Protein AF-A0A5B1CEE4-F1 (afdb_monomer_lite)

pLDDT: mean 82.97, std 13.87, range [37.72, 97.44]

Sequence (139 aa):
MESNAKCSKCGQPAAGMLVGLAKCASCSAAEHASTIHTIEEADEFIADATRNLQKLEAYISKHPEMPEIPQGLEAFAMTPLTAYHNLQMHLAAFKSRRMALVTATDSKEMLDYEIRKAIEAEDFERAAILKSRIQDQQP

Structure (mmCIF, N/CA/C/O backbone):
data_AF-A0A5B1CEE4-F1
#
_entry.id   AF-A0A5B1CEE4-F1
#
loop_
_atom_site.group_PDB
_atom_site.id
_atom_site.type_symbol
_atom_site.label_atom_id
_atom_site.label_alt_id
_atom_site.label_comp_id
_atom_site.label_asym_id
_atom_site.label_entity_id
_atom_site.label_seq_id
_atom_site.pdbx_PDB_ins_code
_atom_site.Cartn_x
_atom_site.Cartn_y
_atom_site.Cartn_z
_atom_site.occupancy
_atom_site.B_iso_or_equiv
_atom_site.auth_seq_id
_atom_site.auth_comp_id
_atom_site.auth_asym_id
_atom_site.auth_atom_id
_atom_site.pdbx_PDB_model_num
ATOM 1 N N . MET A 1 1 ? 30.087 3.486 -19.870 1.00 37.72 1 MET A N 1
ATOM 2 C CA . MET A 1 1 ? 30.245 4.512 -18.817 1.00 37.72 1 MET A CA 1
ATOM 3 C C . MET A 1 1 ? 29.205 4.216 -17.759 1.00 37.72 1 MET A C 1
ATOM 5 O O . MET A 1 1 ? 28.026 4.287 -18.072 1.00 37.72 1 MET A O 1
ATOM 9 N N . GLU A 1 2 ? 29.616 3.813 -16.558 1.00 41.12 2 GLU A N 1
ATOM 10 C CA . GLU A 1 2 ? 28.690 3.676 -15.430 1.00 41.12 2 GLU A CA 1
ATOM 11 C C . GLU A 1 2 ? 28.153 5.068 -15.076 1.00 41.12 2 GLU A C 1
ATOM 13 O O . GLU A 1 2 ? 28.917 6.024 -14.917 1.00 41.12 2 GLU A O 1
ATOM 18 N N . SER A 1 3 ? 26.831 5.213 -15.024 1.00 48.28 3 SER A N 1
ATOM 19 C CA . SER A 1 3 ? 26.198 6.455 -14.590 1.00 48.28 3 SER A CA 1
ATOM 20 C C . SER A 1 3 ? 26.569 6.723 -13.128 1.00 48.28 3 SER A C 1
ATOM 22 O O . SER A 1 3 ? 26.097 6.043 -12.223 1.00 48.28 3 SER A O 1
ATOM 24 N N . ASN A 1 4 ? 27.400 7.743 -12.891 1.00 56.34 4 ASN A N 1
ATOM 25 C CA . ASN A 1 4 ? 27.759 8.251 -11.558 1.00 56.34 4 ASN A CA 1
ATOM 26 C C . ASN A 1 4 ? 26.641 9.091 -10.913 1.00 56.34 4 ASN A C 1
ATOM 28 O O . ASN A 1 4 ? 26.885 9.822 -9.948 1.00 56.34 4 ASN A O 1
ATOM 32 N N . ALA A 1 5 ? 25.419 9.040 -11.450 1.00 63.81 5 ALA A N 1
ATOM 33 C CA . ALA A 1 5 ? 24.302 9.770 -10.884 1.00 63.81 5 ALA A CA 1
ATOM 34 C C . ALA A 1 5 ? 24.017 9.250 -9.465 1.00 63.81 5 ALA A C 1
ATOM 36 O O . ALA A 1 5 ? 23.863 8.051 -9.225 1.00 63.81 5 ALA A O 1
ATOM 37 N N . LYS A 1 6 ? 23.971 10.176 -8.507 1.00 70.44 6 LYS A N 1
ATOM 38 C CA . LYS A 1 6 ? 23.639 9.914 -7.106 1.00 70.44 6 LYS A CA 1
ATOM 39 C C . LYS A 1 6 ? 22.348 10.636 -6.763 1.00 70.44 6 LYS A C 1
ATOM 41 O O . LYS A 1 6 ? 22.084 11.725 -7.267 1.00 70.44 6 LYS A O 1
ATOM 46 N N . CYS A 1 7 ? 21.555 10.041 -5.884 1.00 76.00 7 CYS A N 1
ATOM 47 C CA . CYS A 1 7 ? 20.406 10.698 -5.284 1.00 76.00 7 CYS A CA 1
ATOM 48 C C . CYS A 1 7 ? 20.860 11.979 -4.568 1.00 76.00 7 CYS A C 1
ATOM 50 O O . CYS A 1 7 ? 21.692 11.916 -3.665 1.00 76.00 7 CYS 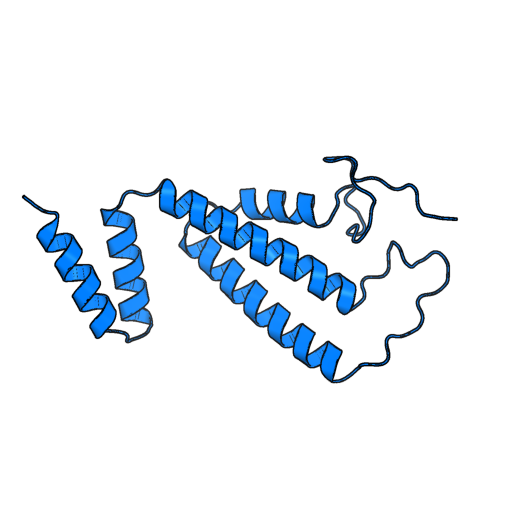A O 1
ATOM 52 N N . SER A 1 8 ? 20.278 13.126 -4.913 1.00 77.75 8 SER A N 1
ATOM 53 C CA . SER A 1 8 ? 20.574 14.418 -4.287 1.00 77.75 8 SER A CA 1
ATOM 54 C C . SER A 1 8 ? 20.168 14.479 -2.813 1.00 77.75 8 SER A C 1
ATOM 56 O O . SER A 1 8 ? 20.669 15.322 -2.078 1.00 77.75 8 SER A O 1
ATOM 58 N N . LYS A 1 9 ? 19.280 13.576 -2.371 1.00 81.56 9 LYS A N 1
ATOM 59 C CA . LYS A 1 9 ? 18.792 13.508 -0.987 1.00 81.56 9 LYS A CA 1
ATOM 60 C C . LYS A 1 9 ? 19.619 12.580 -0.091 1.00 81.56 9 LYS A C 1
ATOM 62 O O . LYS A 1 9 ? 19.826 12.913 1.068 1.00 81.56 9 LYS A O 1
ATOM 67 N N . CYS A 1 10 ? 20.069 11.424 -0.587 1.00 81.75 10 CYS A N 1
ATOM 68 C CA . CYS A 1 10 ? 20.742 10.409 0.244 1.00 81.75 10 CYS A CA 1
ATOM 69 C C . CYS A 1 10 ? 22.105 9.932 -0.281 1.00 81.75 10 CYS A C 1
ATOM 71 O O . CYS A 1 10 ? 22.736 9.088 0.348 1.00 81.75 10 CYS A O 1
ATOM 73 N N . GLY A 1 11 ? 22.562 10.415 -1.439 1.00 74.75 11 GLY A N 1
ATOM 74 C CA . GLY A 1 11 ? 23.858 10.053 -2.020 1.00 74.75 11 GLY A CA 1
ATOM 75 C C . GLY A 1 11 ? 23.958 8.632 -2.591 1.00 74.75 11 GLY A C 1
ATOM 76 O O . GLY A 1 11 ? 25.004 8.290 -3.143 1.00 74.75 11 GLY A O 1
ATOM 77 N N . GLN A 1 12 ? 22.903 7.811 -2.496 1.00 75.25 12 GLN A N 1
ATOM 78 C CA . GLN A 1 12 ? 22.875 6.458 -3.067 1.00 75.25 12 GLN A CA 1
ATOM 79 C C . GLN A 1 12 ? 22.878 6.480 -4.606 1.00 75.25 12 GLN A C 1
ATOM 81 O O . GLN A 1 12 ? 22.343 7.427 -5.193 1.00 75.25 12 GLN A O 1
ATOM 86 N N . PRO A 1 13 ? 23.462 5.460 -5.266 1.00 64.81 13 PRO A N 1
ATOM 87 C CA . PRO A 1 13 ? 23.502 5.372 -6.724 1.00 64.81 13 PRO A CA 1
ATOM 88 C C . PRO A 1 13 ? 22.093 5.376 -7.336 1.00 64.81 13 PRO A C 1
ATOM 90 O O . PRO A 1 13 ? 21.152 4.823 -6.768 1.00 64.81 13 PRO A O 1
ATOM 93 N N . ALA A 1 14 ? 21.961 6.012 -8.500 1.00 55.78 14 ALA A N 1
ATOM 94 C CA . ALA A 1 14 ? 20.722 6.294 -9.232 1.00 55.78 14 ALA A CA 1
ATOM 95 C C . ALA A 1 14 ? 19.966 5.075 -9.795 1.00 55.78 14 ALA A C 1
ATOM 97 O O . ALA A 1 14 ? 19.197 5.225 -10.746 1.00 55.78 14 ALA A O 1
ATOM 98 N N . ALA A 1 15 ? 20.159 3.871 -9.253 1.00 52.06 15 ALA A N 1
ATOM 99 C CA . ALA A 1 15 ? 19.349 2.724 -9.641 1.00 52.06 15 ALA A CA 1
ATOM 100 C C . ALA A 1 15 ? 17.866 3.048 -9.365 1.00 52.06 15 ALA A C 1
ATOM 102 O O . ALA A 1 15 ? 17.475 3.284 -8.220 1.00 52.06 15 ALA A O 1
ATOM 103 N N . GLY A 1 16 ? 17.059 3.140 -10.428 1.00 53.28 16 GLY A N 1
ATOM 104 C CA . GLY A 1 16 ? 15.646 3.520 -10.340 1.00 53.28 16 GLY A CA 1
ATOM 105 C C . GLY A 1 16 ? 15.382 5.023 -10.171 1.00 53.28 16 GLY A C 1
ATOM 106 O O . GLY A 1 16 ? 14.422 5.393 -9.493 1.00 53.28 16 GLY A O 1
ATOM 107 N N . MET A 1 17 ? 16.213 5.908 -10.741 1.00 52.19 17 MET A N 1
ATOM 108 C CA . MET A 1 17 ? 15.855 7.330 -10.856 1.00 52.19 17 MET A CA 1
ATOM 109 C C . MET A 1 17 ? 14.578 7.494 -11.693 1.00 52.19 17 MET A C 1
ATOM 111 O O . MET A 1 17 ? 14.518 7.095 -12.853 1.00 52.19 17 MET A O 1
ATOM 115 N N . LEU A 1 18 ? 13.561 8.122 -11.105 1.00 52.06 18 LEU A N 1
ATOM 116 C CA . LEU A 1 18 ? 12.401 8.607 -11.846 1.00 52.06 18 LEU A CA 1
ATOM 117 C C . LEU A 1 18 ? 12.825 9.861 -12.622 1.00 52.06 18 LEU A C 1
ATOM 119 O O . LEU A 1 18 ? 13.337 10.819 -12.039 1.00 52.06 18 LEU A O 1
ATOM 123 N N . VAL A 1 19 ? 12.632 9.845 -13.942 1.00 44.72 19 VAL A N 1
ATOM 124 C CA . VAL A 1 19 ? 12.961 10.961 -14.840 1.00 44.72 19 VAL A CA 1
ATOM 125 C C . VAL A 1 19 ? 12.339 12.262 -14.303 1.00 44.72 19 VAL A C 1
ATOM 127 O O . VAL A 1 19 ? 11.127 12.343 -14.131 1.00 44.72 19 VAL A O 1
ATOM 130 N N . GLY A 1 20 ? 13.168 13.276 -14.022 1.00 49.97 20 GLY A N 1
ATOM 131 C CA . GLY A 1 20 ? 12.729 14.621 -13.609 1.00 49.97 20 GLY A CA 1
ATOM 132 C C . GLY A 1 20 ? 12.924 14.977 -12.129 1.00 49.97 20 GLY A C 1
ATOM 133 O O . GLY A 1 20 ? 12.857 16.153 -11.778 1.00 49.97 20 GLY A O 1
ATOM 134 N N . LEU A 1 21 ? 13.240 14.012 -11.260 1.00 52.31 21 LEU A N 1
ATOM 135 C CA . LEU A 1 21 ? 13.563 14.265 -9.854 1.00 52.31 21 LEU A CA 1
ATOM 136 C C . LEU A 1 21 ? 14.953 13.700 -9.577 1.00 52.31 21 LEU A C 1
ATOM 138 O O . LEU A 1 21 ? 15.188 12.514 -9.763 1.00 52.31 21 LEU A O 1
ATOM 142 N N . ALA A 1 22 ? 15.887 14.515 -9.089 1.00 67.00 22 ALA A N 1
ATOM 143 C CA . ALA A 1 22 ? 17.223 14.059 -8.690 1.00 67.00 22 ALA A CA 1
ATOM 144 C C . ALA A 1 22 ? 17.203 13.133 -7.442 1.00 67.00 22 ALA A C 1
ATOM 146 O O . ALA A 1 22 ? 18.114 13.172 -6.625 1.00 67.00 22 ALA A O 1
ATOM 147 N N . LYS A 1 23 ? 16.158 12.322 -7.236 1.00 73.44 23 LYS A N 1
ATOM 148 C CA . LYS A 1 23 ? 15.903 11.489 -6.053 1.00 73.44 23 LYS A CA 1
ATOM 149 C C . LYS A 1 23 ? 15.802 10.015 -6.467 1.00 73.44 23 LYS A C 1
ATOM 151 O O . LYS A 1 23 ? 15.224 9.699 -7.501 1.00 73.44 23 LYS A O 1
ATOM 156 N N . CYS A 1 24 ? 16.345 9.104 -5.655 1.00 78.69 24 CYS A N 1
ATOM 157 C CA . CYS A 1 24 ? 16.148 7.663 -5.853 1.00 78.69 24 CYS A CA 1
ATOM 158 C C . CYS A 1 24 ? 14.718 7.237 -5.484 1.00 78.69 24 CYS A C 1
ATOM 160 O O . CYS A 1 24 ? 14.041 7.929 -4.714 1.00 78.69 24 CYS A O 1
ATOM 162 N N . ALA A 1 25 ? 14.292 6.066 -5.968 1.00 80.81 25 ALA A N 1
ATOM 163 C CA . ALA A 1 25 ? 12.973 5.493 -5.692 1.00 80.81 25 ALA A CA 1
ATOM 164 C C . ALA A 1 25 ? 12.636 5.439 -4.190 1.00 80.81 25 ALA A C 1
ATOM 166 O O . ALA A 1 25 ? 11.537 5.809 -3.796 1.00 80.81 25 ALA A O 1
ATOM 167 N N . SER A 1 26 ? 13.601 5.084 -3.333 1.00 84.31 26 SER A N 1
ATOM 168 C CA . SER A 1 26 ? 13.417 5.077 -1.871 1.00 84.31 26 SER A CA 1
ATOM 169 C C . SER A 1 26 ? 13.091 6.468 -1.309 1.00 84.31 26 SER A C 1
ATOM 171 O O . SER A 1 26 ? 12.138 6.649 -0.555 1.00 84.31 26 SER A O 1
ATOM 173 N N . CYS A 1 27 ? 13.855 7.488 -1.711 1.00 86.75 27 CYS A N 1
ATOM 174 C CA . CYS A 1 27 ? 13.632 8.863 -1.268 1.00 86.75 27 CYS A CA 1
ATOM 175 C C . CYS A 1 27 ? 12.313 9.445 -1.783 1.00 86.75 27 CYS A C 1
ATOM 177 O O . CYS A 1 27 ? 11.681 10.210 -1.054 1.00 86.75 27 CYS A O 1
ATOM 179 N N . SER A 1 28 ? 11.917 9.089 -3.007 1.00 87.44 28 SER A N 1
ATOM 180 C CA . SER A 1 28 ? 10.622 9.462 -3.580 1.00 87.44 28 SER A CA 1
ATOM 181 C C . SER A 1 28 ? 9.468 8.770 -2.849 1.00 87.44 28 SER A C 1
ATOM 183 O O . SER A 1 28 ? 8.509 9.432 -2.464 1.00 87.44 28 SER A O 1
ATOM 185 N N . ALA A 1 29 ? 9.597 7.473 -2.558 1.00 90.31 29 ALA A N 1
ATOM 186 C CA . ALA A 1 29 ? 8.624 6.716 -1.779 1.00 90.31 29 ALA A CA 1
ATOM 187 C C . ALA A 1 29 ? 8.434 7.284 -0.368 1.00 90.31 29 ALA A C 1
ATOM 189 O O . ALA A 1 29 ? 7.301 7.473 0.066 1.00 90.31 29 ALA A O 1
ATOM 190 N N . ALA A 1 30 ? 9.526 7.620 0.321 1.00 90.81 30 ALA A N 1
ATOM 191 C CA . ALA A 1 30 ? 9.472 8.229 1.648 1.00 90.81 30 ALA A CA 1
ATOM 192 C C . ALA A 1 30 ? 8.817 9.621 1.638 1.00 90.81 30 ALA A C 1
ATOM 194 O O . ALA A 1 30 ? 8.067 9.962 2.547 1.00 90.81 30 ALA A O 1
ATOM 195 N N . GLU A 1 31 ? 9.093 10.432 0.616 1.00 91.75 31 GLU A N 1
ATOM 196 C CA . GLU A 1 31 ? 8.463 11.744 0.450 1.00 91.75 31 GLU A CA 1
ATOM 197 C C . GLU A 1 31 ? 6.967 11.619 0.168 1.00 91.75 31 GLU A C 1
ATOM 199 O O . GLU A 1 31 ? 6.175 12.287 0.822 1.00 91.75 31 GLU A O 1
ATOM 204 N N . HIS A 1 32 ? 6.566 10.710 -0.718 1.00 91.94 32 HIS A N 1
ATOM 205 C CA . HIS A 1 32 ? 5.152 10.457 -0.972 1.00 91.94 32 HIS A CA 1
ATOM 206 C C . HIS A 1 32 ? 4.445 9.943 0.289 1.00 91.94 32 HIS A C 1
ATOM 208 O O . HIS A 1 32 ? 3.400 10.448 0.670 1.00 91.94 32 HIS A O 1
ATOM 214 N N . ALA A 1 33 ? 5.051 9.005 1.017 1.00 95.25 33 ALA A N 1
ATOM 215 C CA . ALA A 1 33 ? 4.485 8.533 2.276 1.00 95.25 33 ALA A CA 1
ATOM 216 C C . ALA A 1 33 ? 4.338 9.660 3.320 1.00 95.25 33 ALA A C 1
ATOM 218 O O . ALA A 1 33 ? 3.439 9.608 4.154 1.00 95.25 33 ALA A O 1
ATOM 219 N N . SER A 1 34 ? 5.176 10.702 3.281 1.00 94.69 34 SER A N 1
ATOM 220 C CA . SER A 1 34 ? 5.075 11.829 4.218 1.00 94.69 34 SER A CA 1
ATOM 221 C C . SER A 1 34 ? 3.845 12.721 4.009 1.00 94.69 34 SER A C 1
ATOM 223 O O . SER A 1 34 ? 3.475 13.440 4.935 1.00 94.69 34 SER A O 1
ATOM 225 N N . THR A 1 35 ? 3.187 12.644 2.845 1.00 95.50 35 THR A N 1
ATOM 226 C CA . THR A 1 35 ? 1.954 13.395 2.547 1.00 95.50 35 THR A CA 1
ATOM 227 C C . THR A 1 35 ? 0.683 12.669 2.988 1.00 95.50 35 THR A C 1
ATOM 229 O O . THR A 1 35 ? -0.409 13.179 2.775 1.00 95.50 35 THR A O 1
ATOM 232 N N . ILE A 1 36 ? 0.806 11.466 3.555 1.00 96.31 36 ILE A N 1
ATOM 233 C CA . ILE A 1 36 ? -0.322 10.680 4.065 1.00 96.31 36 ILE A CA 1
ATOM 234 C C . ILE A 1 36 ? -0.541 11.057 5.530 1.00 96.31 36 ILE A C 1
ATOM 236 O O . ILE A 1 36 ? 0.385 10.949 6.353 1.00 96.31 36 ILE A O 1
ATOM 240 N N . HIS A 1 37 ? -1.752 11.496 5.865 1.00 94.38 37 HIS A N 1
ATOM 241 C CA . HIS A 1 37 ? -2.069 12.057 7.180 1.00 94.38 37 HIS A CA 1
ATOM 242 C C . HIS A 1 37 ? -3.088 11.230 7.960 1.00 94.38 37 HIS A C 1
ATOM 244 O O . HIS A 1 37 ? -3.133 11.351 9.183 1.00 94.38 37 HIS A O 1
ATOM 250 N N . THR A 1 38 ? -3.844 10.366 7.286 1.00 92.44 38 THR A N 1
ATOM 251 C CA . THR A 1 38 ? -4.847 9.494 7.911 1.00 92.44 38 THR A CA 1
ATOM 252 C C . THR A 1 38 ? -4.566 8.017 7.648 1.00 92.44 38 THR A C 1
ATOM 254 O O . THR A 1 38 ? -3.810 7.652 6.742 1.00 92.44 38 THR A O 1
ATOM 257 N N . ILE A 1 39 ? -5.138 7.150 8.485 1.00 92.56 39 ILE A N 1
ATOM 258 C CA . ILE A 1 39 ? -4.983 5.696 8.352 1.00 92.56 39 ILE A CA 1
ATOM 259 C C . ILE A 1 39 ? -5.796 5.197 7.159 1.00 92.56 39 ILE A C 1
ATOM 261 O O . ILE A 1 39 ? -5.314 4.341 6.423 1.00 92.56 39 ILE A O 1
ATOM 265 N N . GLU A 1 40 ? -6.966 5.791 6.929 1.00 92.62 40 GLU A N 1
ATOM 266 C CA . GLU A 1 40 ? -7.812 5.586 5.756 1.00 92.62 40 GLU A CA 1
ATOM 267 C C . GLU A 1 40 ? -7.022 5.795 4.459 1.00 92.62 40 GLU A C 1
ATOM 269 O O . GLU A 1 40 ? -6.928 4.881 3.643 1.00 92.62 40 GLU A O 1
ATOM 274 N N . GLU A 1 41 ? -6.387 6.963 4.301 1.00 95.38 41 GLU A N 1
ATOM 275 C CA . GLU A 1 41 ? -5.550 7.261 3.132 1.00 95.38 41 GLU A CA 1
ATOM 276 C C . GLU A 1 41 ? -4.420 6.235 2.995 1.00 95.38 41 GLU A C 1
ATOM 278 O O . GLU A 1 41 ?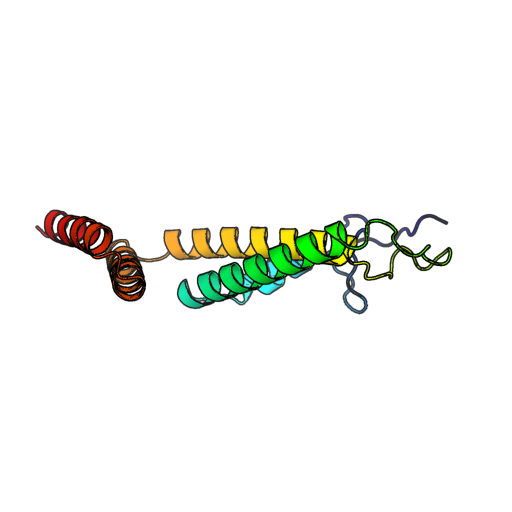 -4.152 5.731 1.904 1.00 95.38 41 GLU A O 1
ATOM 283 N N . ALA A 1 42 ? -3.749 5.894 4.102 1.00 95.25 42 ALA A N 1
ATOM 284 C CA . ALA A 1 42 ? -2.672 4.912 4.078 1.00 95.25 42 ALA A CA 1
ATOM 285 C C . ALA A 1 42 ? -3.160 3.537 3.589 1.00 95.25 42 ALA A C 1
ATOM 287 O O . ALA A 1 42 ? -2.472 2.894 2.793 1.00 95.25 42 ALA A O 1
ATOM 288 N N . ASP A 1 43 ? -4.338 3.099 4.035 1.00 95.19 43 ASP A N 1
ATOM 289 C CA . ASP A 1 43 ? -4.955 1.835 3.633 1.00 95.19 43 ASP A CA 1
ATOM 290 C C . ASP A 1 43 ? -5.372 1.840 2.156 1.00 95.19 43 ASP A C 1
ATOM 292 O O . ASP A 1 43 ? -5.130 0.851 1.458 1.00 95.19 43 ASP A O 1
ATOM 296 N N . GLU A 1 44 ? -5.905 2.952 1.645 1.00 96.12 44 GLU A N 1
ATOM 297 C CA . GLU A 1 44 ? -6.202 3.129 0.217 1.00 96.12 44 GLU A CA 1
ATOM 298 C C . GLU A 1 44 ? -4.933 3.016 -0.638 1.00 96.12 44 GLU A C 1
ATOM 300 O O . GLU A 1 44 ? -4.871 2.194 -1.557 1.00 96.12 44 GLU A O 1
ATOM 305 N N . PHE A 1 45 ? -3.871 3.753 -0.293 1.00 96.31 45 PHE A N 1
ATOM 306 C CA . PHE 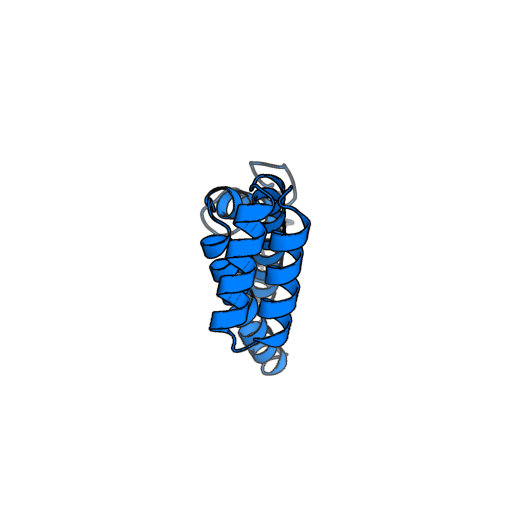A 1 45 ? -2.595 3.684 -1.012 1.00 96.31 45 PHE A CA 1
ATOM 307 C C . PHE A 1 45 ? -1.969 2.284 -0.967 1.00 96.31 45 PHE A C 1
ATOM 309 O O . PHE A 1 45 ? -1.402 1.822 -1.963 1.00 96.31 45 PHE A O 1
ATOM 316 N N . ILE A 1 46 ? -2.070 1.582 0.167 1.00 97.38 46 ILE A N 1
ATOM 317 C CA . ILE A 1 46 ? -1.597 0.198 0.304 1.00 97.38 46 ILE A CA 1
ATOM 318 C C . ILE A 1 46 ? -2.408 -0.742 -0.590 1.00 97.38 46 ILE A C 1
ATOM 320 O O . ILE A 1 46 ? -1.814 -1.579 -1.280 1.00 97.38 46 ILE A O 1
ATOM 324 N N . ALA A 1 47 ? -3.736 -0.619 -0.601 1.00 96.19 47 ALA A N 1
ATOM 325 C CA . ALA A 1 47 ? -4.607 -1.442 -1.433 1.00 96.19 47 ALA A CA 1
ATOM 326 C C . ALA A 1 47 ? -4.311 -1.222 -2.923 1.00 96.19 47 ALA A C 1
ATOM 328 O O . ALA A 1 47 ? -4.134 -2.185 -3.673 1.00 96.19 47 ALA A O 1
ATOM 329 N N . ASP A 1 48 ? -4.176 0.032 -3.344 1.00 96.19 48 ASP A N 1
ATOM 330 C CA . ASP A 1 48 ? -3.881 0.418 -4.721 1.00 96.19 48 ASP A CA 1
ATOM 331 C C . ASP A 1 48 ? -2.512 -0.088 -5.179 1.00 96.19 48 ASP A C 1
ATOM 333 O O . ASP A 1 48 ? -2.402 -0.737 -6.226 1.00 96.19 48 ASP A O 1
ATOM 337 N N . ALA A 1 49 ? -1.469 0.140 -4.374 1.00 95.62 49 ALA A N 1
ATOM 338 C CA . ALA A 1 49 ? -0.126 -0.353 -4.661 1.00 95.62 49 ALA A CA 1
ATOM 339 C C . ALA A 1 49 ? -0.094 -1.887 -4.740 1.00 95.62 49 ALA A C 1
ATOM 341 O O . ALA A 1 49 ? 0.524 -2.440 -5.649 1.00 95.62 49 ALA A O 1
ATOM 342 N N . THR A 1 50 ? -0.813 -2.578 -3.849 1.00 96.56 50 THR A N 1
ATOM 343 C CA . THR A 1 50 ? -0.915 -4.046 -3.856 1.00 96.56 50 THR A CA 1
ATOM 344 C C . THR A 1 50 ? -1.595 -4.556 -5.128 1.00 96.56 50 THR A C 1
ATOM 346 O O . THR A 1 50 ? -1.065 -5.453 -5.784 1.00 96.56 50 THR A O 1
ATOM 349 N N . ARG A 1 51 ? -2.720 -3.956 -5.544 1.00 96.81 51 ARG A N 1
ATOM 350 C CA . ARG A 1 51 ? -3.397 -4.326 -6.802 1.00 96.81 51 ARG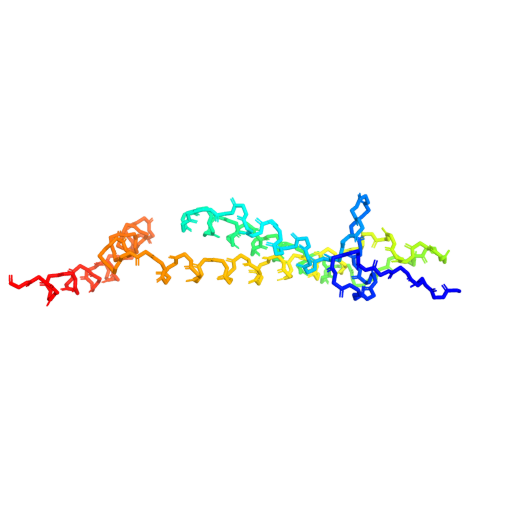 A CA 1
ATOM 351 C C . ARG A 1 51 ? -2.509 -4.078 -8.022 1.00 96.81 51 ARG A C 1
ATOM 353 O O . ARG A 1 51 ? -2.503 -4.880 -8.954 1.00 96.81 51 ARG A O 1
ATOM 360 N N . ASN A 1 52 ? -1.764 -2.975 -8.037 1.00 94.12 52 ASN A N 1
ATOM 361 C CA . ASN A 1 52 ? -0.864 -2.649 -9.143 1.00 94.12 52 ASN A CA 1
ATOM 362 C C . ASN A 1 52 ? 0.343 -3.594 -9.210 1.00 94.12 52 ASN A C 1
ATOM 364 O O . ASN A 1 52 ? 0.723 -3.998 -10.308 1.00 94.12 52 ASN A O 1
ATOM 368 N N . LEU A 1 53 ? 0.892 -4.007 -8.062 1.00 94.75 53 LEU A N 1
ATOM 369 C CA . LEU A 1 53 ? 1.939 -5.030 -8.001 1.00 94.75 53 LEU A CA 1
ATOM 370 C C . LEU A 1 53 ? 1.451 -6.361 -8.572 1.00 94.75 53 LEU A C 1
ATOM 372 O O . LEU A 1 53 ? 2.104 -6.895 -9.459 1.00 94.75 53 LEU A O 1
ATOM 376 N N . GLN A 1 54 ? 0.268 -6.834 -8.174 1.00 95.06 54 GLN A N 1
ATOM 377 C CA . GLN A 1 54 ? -0.310 -8.074 -8.711 1.00 95.06 54 GLN A CA 1
ATOM 378 C C . GLN A 1 54 ? -0.497 -8.024 -10.236 1.00 95.0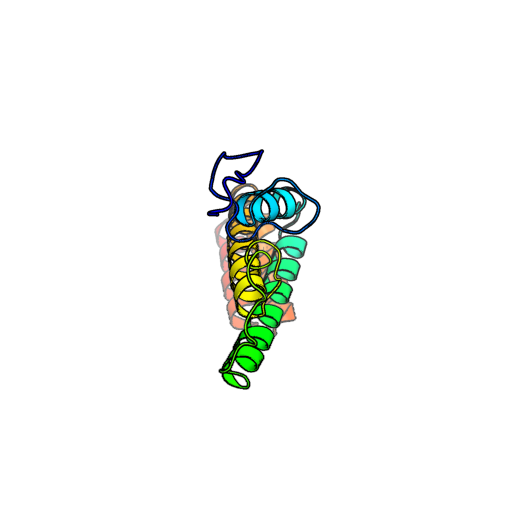6 54 GLN A C 1
ATOM 380 O O . GLN A 1 54 ? -0.208 -8.988 -10.945 1.00 95.06 54 GLN A O 1
ATOM 385 N N . LYS A 1 55 ? -0.955 -6.883 -10.771 1.00 92.94 55 LYS A N 1
ATOM 386 C CA . LYS A 1 55 ? -1.077 -6.684 -12.224 1.00 92.94 55 LYS A CA 1
ATOM 387 C C . LYS A 1 55 ? 0.284 -6.722 -12.922 1.00 92.94 55 LYS A C 1
ATOM 389 O O . LYS A 1 55 ? 0.393 -7.326 -13.987 1.00 92.94 55 LYS A O 1
ATOM 394 N N . LEU A 1 56 ? 1.305 -6.096 -12.335 1.00 91.56 56 LEU A N 1
ATOM 395 C CA . LEU A 1 56 ? 2.665 -6.106 -12.874 1.00 91.56 56 LEU A CA 1
ATOM 396 C C . LEU A 1 56 ? 3.308 -7.490 -12.803 1.00 91.56 56 LEU A C 1
ATOM 398 O O . LEU A 1 56 ? 3.914 -7.905 -13.783 1.00 91.56 56 LEU A O 1
ATOM 402 N N . GLU A 1 57 ? 3.133 -8.230 -11.710 1.00 92.75 57 GLU A N 1
ATOM 403 C CA . GLU A 1 57 ? 3.593 -9.620 -11.583 1.00 92.75 57 GLU A CA 1
ATOM 404 C C . GLU A 1 57 ? 2.980 -10.499 -12.671 1.00 92.75 57 GLU A C 1
ATOM 406 O O . GLU A 1 57 ? 3.692 -11.232 -13.361 1.00 92.75 57 GLU A O 1
ATOM 411 N N . ALA A 1 58 ? 1.666 -10.380 -12.881 1.00 91.50 58 ALA A N 1
ATOM 412 C CA . ALA A 1 58 ? 0.970 -11.100 -13.939 1.00 91.50 58 ALA A CA 1
ATOM 413 C C . ALA A 1 58 ? 1.470 -10.700 -15.336 1.00 91.50 58 ALA A C 1
ATOM 415 O O . ALA A 1 58 ? 1.559 -11.552 -16.218 1.00 91.50 58 ALA A O 1
ATOM 416 N N . TYR A 1 59 ? 1.801 -9.424 -15.550 1.00 89.44 59 TYR A N 1
ATOM 417 C CA . TYR A 1 59 ? 2.360 -8.941 -16.811 1.00 89.44 59 TYR A CA 1
ATOM 418 C C . TYR A 1 59 ? 3.772 -9.489 -17.058 1.00 89.44 59 TYR A C 1
ATOM 420 O O . TYR A 1 59 ? 4.017 -10.081 -18.105 1.00 89.44 59 TYR A O 1
ATOM 428 N N . ILE A 1 60 ? 4.677 -9.354 -16.083 1.00 88.88 60 ILE A N 1
ATOM 429 C CA . ILE A 1 60 ? 6.060 -9.853 -16.154 1.00 88.88 60 ILE A CA 1
ATOM 430 C C . ILE A 1 60 ? 6.065 -11.365 -16.400 1.00 88.88 60 ILE A C 1
ATOM 432 O O . ILE A 1 60 ? 6.809 -11.856 -17.242 1.00 88.88 60 ILE A O 1
ATOM 436 N N . SER A 1 61 ? 5.175 -12.102 -15.731 1.00 89.00 61 SER A N 1
ATOM 437 C CA . SER A 1 61 ? 5.058 -13.555 -15.902 1.00 89.00 61 SER A CA 1
ATOM 438 C C . SER A 1 61 ? 4.595 -13.963 -17.307 1.00 89.00 61 SER A C 1
ATOM 440 O O . SER A 1 61 ? 4.969 -15.027 -17.791 1.00 89.00 61 SER A O 1
ATOM 442 N N . LYS A 1 62 ? 3.777 -13.136 -17.973 1.00 88.81 62 LYS A N 1
ATOM 443 C CA . LYS A 1 62 ? 3.293 -13.383 -19.345 1.00 88.81 62 LYS A CA 1
ATOM 444 C C . LYS A 1 62 ? 4.296 -12.970 -20.420 1.00 88.81 62 LYS A C 1
ATOM 446 O O . LYS A 1 62 ? 4.209 -13.461 -21.543 1.00 88.81 62 LYS A O 1
ATOM 451 N N . HIS A 1 63 ? 5.220 -12.078 -20.084 1.00 83.94 63 HIS A N 1
ATOM 452 C CA . HIS A 1 63 ? 6.203 -11.509 -21.000 1.00 83.94 63 HIS A CA 1
ATOM 453 C C . HIS A 1 63 ? 7.611 -11.634 -20.397 1.00 83.94 63 HIS A C 1
ATOM 455 O O . HIS A 1 63 ? 8.190 -10.627 -19.991 1.00 83.94 63 HIS A O 1
ATOM 461 N N . PRO A 1 64 ? 8.162 -12.863 -20.306 1.00 76.31 64 PRO A N 1
ATOM 462 C CA . PRO A 1 64 ? 9.470 -13.096 -19.689 1.00 76.31 64 PRO A CA 1
ATOM 463 C C . PRO A 1 64 ? 10.625 -12.491 -20.500 1.00 76.31 64 PRO A C 1
ATOM 465 O O . PRO A 1 64 ? 11.678 -12.187 -19.944 1.00 76.31 64 PRO A O 1
ATOM 468 N N . GLU A 1 65 ? 10.431 -12.299 -21.806 1.00 78.88 65 GLU A N 1
ATOM 469 C CA . GLU A 1 65 ? 11.396 -11.637 -22.678 1.00 78.88 65 GLU A CA 1
ATOM 470 C C . GLU A 1 65 ? 11.218 -10.120 -22.591 1.00 78.88 65 GLU A C 1
ATOM 472 O O . GLU A 1 65 ? 10.253 -9.542 -23.096 1.00 78.88 65 GLU A O 1
ATOM 477 N N . MET A 1 66 ? 12.164 -9.473 -21.917 1.00 71.38 66 MET A N 1
ATOM 478 C CA . MET A 1 66 ? 12.233 -8.020 -21.831 1.00 71.38 66 MET A CA 1
ATOM 479 C C . MET A 1 66 ? 12.944 -7.484 -23.077 1.00 71.38 66 MET A C 1
ATOM 481 O O . MET A 1 66 ? 14.000 -8.012 -23.429 1.00 71.38 66 MET A O 1
ATOM 485 N N . PRO A 1 67 ? 12.414 -6.443 -23.745 1.00 72.31 67 PRO A N 1
ATOM 486 C CA . PRO A 1 67 ? 13.101 -5.843 -24.879 1.00 72.31 67 PRO A CA 1
ATOM 487 C C . PRO A 1 67 ? 14.470 -5.321 -24.439 1.00 72.31 67 PRO A C 1
ATOM 489 O O . PRO A 1 67 ? 14.600 -4.736 -23.359 1.00 72.31 67 PRO A O 1
ATOM 492 N N . GLU A 1 68 ? 15.483 -5.526 -25.281 1.00 76.62 68 GLU A N 1
ATOM 493 C CA . GLU A 1 68 ? 16.808 -4.967 -25.037 1.00 76.62 68 GLU A CA 1
ATOM 494 C C . GLU A 1 68 ? 16.708 -3.445 -24.922 1.00 76.62 68 GLU A C 1
ATOM 496 O O . GLU A 1 68 ? 16.142 -2.758 -25.778 1.00 76.62 68 GLU A O 1
ATOM 501 N N . ILE A 1 69 ? 17.245 -2.916 -23.827 1.00 74.81 69 ILE A N 1
ATOM 502 C CA . ILE A 1 69 ? 17.312 -1.478 -23.615 1.00 74.81 69 ILE A CA 1
ATOM 503 C C . ILE A 1 69 ? 18.500 -0.966 -24.432 1.00 74.81 69 ILE A C 1
ATOM 505 O O . ILE A 1 69 ? 19.604 -1.492 -24.266 1.00 74.81 69 ILE A O 1
ATOM 509 N N . PRO A 1 70 ? 18.321 0.055 -25.288 1.00 79.69 70 PRO A N 1
ATOM 510 C CA . PRO A 1 70 ? 19.434 0.644 -26.013 1.00 79.69 70 PRO A CA 1
ATOM 511 C C . PRO A 1 70 ? 20.537 1.101 -25.058 1.00 79.69 70 PRO A C 1
ATOM 513 O O . PRO A 1 70 ? 20.261 1.700 -24.013 1.00 79.69 70 PRO A O 1
ATOM 516 N N . GLN A 1 71 ? 21.785 0.847 -25.448 1.00 76.00 71 GLN A N 1
ATOM 517 C CA . GLN A 1 71 ? 22.944 1.161 -24.625 1.00 76.00 71 GLN A CA 1
ATOM 518 C C . GLN A 1 71 ? 22.975 2.652 -24.252 1.00 76.00 71 GLN A C 1
ATOM 520 O O . GLN A 1 71 ? 22.860 3.523 -25.116 1.00 76.00 71 GLN A O 1
ATOM 525 N N . GLY A 1 72 ? 23.145 2.955 -22.967 1.00 70.06 72 GLY A N 1
ATOM 526 C CA . GLY A 1 72 ? 23.148 4.317 -22.426 1.00 70.06 72 GLY A CA 1
ATOM 527 C C . GLY A 1 72 ? 21.776 4.843 -21.982 1.00 70.06 72 GLY A C 1
ATOM 528 O O . GLY A 1 72 ? 21.719 5.922 -21.387 1.00 70.06 72 GLY A O 1
ATOM 529 N N . LEU A 1 73 ? 20.683 4.109 -22.224 1.00 70.00 73 LEU A N 1
ATOM 530 C CA . LEU A 1 73 ? 19.338 4.449 -21.735 1.00 70.00 73 LEU A CA 1
ATOM 531 C C . LEU A 1 73 ? 18.906 3.629 -20.510 1.00 70.00 73 LEU A C 1
ATOM 533 O O . LEU A 1 73 ? 17.825 3.867 -19.974 1.00 70.00 73 LEU A O 1
ATOM 537 N N . GLU A 1 74 ? 19.735 2.709 -20.014 1.00 69.56 74 GLU A N 1
ATOM 538 C CA . GLU A 1 74 ? 19.402 1.787 -18.917 1.00 69.56 74 GLU A CA 1
ATOM 539 C C . GLU A 1 74 ? 19.026 2.523 -17.627 1.00 69.56 74 GLU A C 1
ATOM 541 O O . GLU A 1 74 ? 18.125 2.101 -16.907 1.00 69.56 74 GLU A O 1
ATOM 546 N N . ALA A 1 75 ? 19.665 3.665 -17.363 1.00 61.22 75 ALA A N 1
ATOM 547 C CA . ALA A 1 75 ? 19.385 4.491 -16.189 1.00 61.22 75 ALA A CA 1
ATOM 548 C C . ALA A 1 75 ? 18.038 5.239 -16.256 1.00 61.22 75 ALA A C 1
ATOM 550 O O . ALA A 1 75 ? 17.558 5.712 -15.228 1.00 61.22 75 ALA A O 1
ATOM 551 N N . PHE A 1 76 ? 17.441 5.358 -17.446 1.00 64.62 76 PHE A N 1
ATOM 552 C CA . PHE A 1 76 ? 16.196 6.098 -17.691 1.00 64.62 76 PHE A CA 1
ATOM 553 C C . PHE A 1 76 ? 15.041 5.191 -18.124 1.00 64.62 76 PHE A C 1
ATOM 555 O O . PHE A 1 76 ? 13.885 5.617 -18.140 1.00 64.62 76 PHE A O 1
ATOM 562 N N . ALA A 1 77 ? 15.341 3.946 -18.491 1.00 68.38 77 ALA A N 1
ATOM 563 C CA . ALA A 1 77 ? 14.362 2.992 -18.966 1.00 68.38 77 ALA A CA 1
ATOM 564 C C . ALA A 1 77 ? 13.408 2.578 -17.837 1.00 68.38 77 ALA A C 1
ATOM 566 O O . ALA A 1 77 ? 13.749 1.830 -16.915 1.00 68.38 77 ALA A O 1
ATOM 567 N N . MET A 1 78 ? 12.162 3.034 -17.949 1.00 76.12 78 MET A N 1
ATOM 568 C CA . MET A 1 78 ? 11.057 2.553 -17.128 1.00 76.12 78 MET A CA 1
ATOM 569 C C . MET A 1 78 ? 10.580 1.204 -17.657 1.00 76.12 78 MET A C 1
ATOM 571 O O . MET A 1 78 ? 9.633 1.109 -18.433 1.00 76.12 78 MET A O 1
ATOM 575 N N . THR A 1 79 ? 11.273 0.150 -17.242 1.00 81.31 79 THR A N 1
ATOM 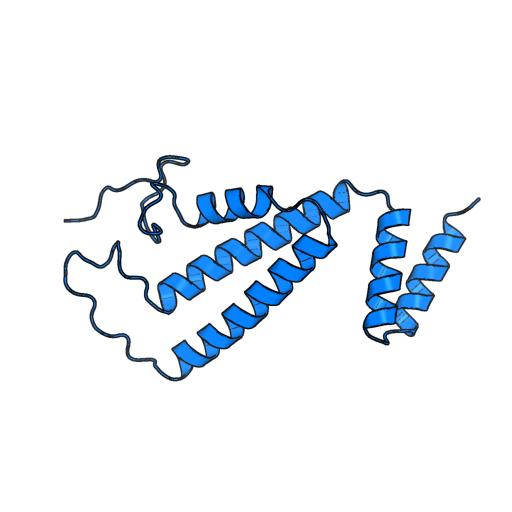576 C CA . THR A 1 79 ? 10.888 -1.221 -17.569 1.00 81.31 79 THR A CA 1
ATOM 577 C C . THR A 1 79 ? 9.817 -1.748 -16.604 1.00 81.31 79 THR A C 1
ATOM 579 O O . THR A 1 79 ? 9.724 -1.247 -15.479 1.00 81.31 79 THR A O 1
ATOM 582 N N . PRO A 1 80 ? 9.041 -2.787 -16.974 1.00 84.69 80 PRO A N 1
ATOM 583 C CA . PRO A 1 80 ? 8.152 -3.483 -16.041 1.00 84.69 80 PRO A CA 1
ATOM 584 C C . PRO A 1 80 ? 8.827 -3.908 -14.727 1.00 84.69 80 PRO A C 1
ATOM 586 O O . PRO A 1 80 ? 8.248 -3.713 -13.662 1.00 84.69 80 PRO A O 1
ATOM 589 N N . LEU A 1 81 ? 10.068 -4.409 -14.781 1.00 83.94 81 LEU A N 1
ATOM 590 C CA . LEU A 1 81 ? 10.846 -4.771 -13.588 1.00 83.94 81 LEU A CA 1
ATOM 591 C C . LEU A 1 81 ? 11.215 -3.542 -12.748 1.00 83.94 81 LEU A C 1
ATOM 593 O O . LEU A 1 81 ? 11.070 -3.560 -11.527 1.00 83.94 81 LEU A O 1
ATOM 597 N N . THR A 1 82 ? 11.629 -2.447 -13.391 1.00 81.81 82 THR A N 1
ATOM 598 C CA . THR A 1 82 ? 11.917 -1.177 -12.706 1.00 81.81 82 THR A CA 1
ATOM 599 C C . THR A 1 82 ? 10.660 -0.631 -12.023 1.00 81.81 82 THR A C 1
ATOM 601 O O . THR A 1 82 ? 10.705 -0.228 -10.862 1.00 81.81 82 THR A O 1
ATOM 604 N N . ALA A 1 83 ? 9.516 -0.650 -12.714 1.00 85.69 83 ALA A N 1
ATOM 605 C CA . ALA A 1 83 ? 8.231 -0.218 -12.172 1.00 85.69 83 ALA A CA 1
ATOM 606 C C . ALA A 1 83 ? 7.785 -1.095 -10.993 1.00 85.69 83 ALA A C 1
ATOM 608 O O . ALA A 1 83 ? 7.328 -0.570 -9.978 1.00 85.69 83 ALA A O 1
ATOM 609 N N . TYR A 1 84 ? 7.970 -2.413 -11.104 1.00 89.25 84 TYR A N 1
ATOM 610 C CA . TYR A 1 84 ? 7.683 -3.368 -10.040 1.00 89.25 84 TYR A CA 1
ATOM 611 C C . TYR A 1 84 ? 8.514 -3.076 -8.785 1.00 89.25 84 TYR A C 1
ATOM 613 O O . TYR A 1 84 ? 7.948 -2.872 -7.712 1.00 89.25 84 TYR A O 1
ATOM 621 N N . HIS A 1 85 ? 9.837 -2.939 -8.917 1.00 86.56 85 HIS A N 1
ATOM 622 C CA . HIS A 1 85 ? 10.703 -2.588 -7.789 1.00 86.56 85 HIS A CA 1
ATOM 623 C C . HIS A 1 85 ? 10.354 -1.229 -7.175 1.00 86.56 85 HIS A C 1
ATOM 625 O O . HIS A 1 85 ? 10.285 -1.106 -5.952 1.00 86.56 85 HIS A O 1
ATOM 631 N N . ASN A 1 86 ? 10.061 -0.216 -7.994 1.00 87.06 86 ASN A N 1
ATOM 632 C CA . ASN A 1 86 ? 9.644 1.090 -7.487 1.00 87.06 86 ASN A CA 1
ATOM 633 C C . ASN A 1 86 ? 8.344 0.985 -6.674 1.00 87.06 86 ASN A C 1
ATOM 635 O O . ASN A 1 86 ? 8.262 1.525 -5.570 1.00 87.06 86 ASN A O 1
ATOM 639 N N . LEU A 1 87 ? 7.346 0.246 -7.165 1.00 91.50 87 LEU A N 1
ATOM 640 C CA . LEU A 1 87 ? 6.090 0.035 -6.444 1.00 91.50 87 LEU A CA 1
ATOM 641 C C . LEU A 1 87 ? 6.273 -0.752 -5.144 1.00 91.50 87 LEU A C 1
ATOM 643 O O . LEU A 1 87 ? 5.615 -0.428 -4.157 1.00 91.50 87 LEU A O 1
ATOM 647 N N . GLN A 1 88 ? 7.190 -1.722 -5.095 1.00 92.44 88 GLN A N 1
ATOM 648 C CA . GLN A 1 88 ? 7.537 -2.409 -3.846 1.00 92.44 88 GLN A CA 1
ATOM 649 C C . GLN A 1 88 ? 8.088 -1.428 -2.799 1.00 92.44 88 GLN A C 1
ATOM 651 O O . GLN A 1 88 ? 7.692 -1.484 -1.633 1.00 92.44 88 GLN A O 1
ATOM 656 N N . MET A 1 89 ? 8.947 -0.492 -3.216 1.00 91.75 89 MET A N 1
ATOM 657 C CA . MET A 1 89 ? 9.491 0.541 -2.327 1.00 91.75 89 MET A CA 1
ATOM 658 C C . MET A 1 89 ? 8.400 1.493 -1.822 1.00 91.75 89 MET A C 1
ATOM 660 O O . MET A 1 89 ? 8.366 1.810 -0.632 1.00 91.75 89 MET A O 1
ATOM 664 N N . HIS A 1 90 ? 7.471 1.902 -2.692 1.00 92.31 90 HIS A N 1
ATOM 665 C CA . HIS A 1 90 ? 6.300 2.691 -2.293 1.00 92.31 90 HIS A CA 1
ATOM 666 C C . HIS A 1 90 ? 5.412 1.939 -1.298 1.00 92.31 90 HIS A C 1
ATOM 668 O O . HIS A 1 90 ? 5.078 2.487 -0.250 1.00 92.31 90 HIS A O 1
ATOM 674 N N . LEU A 1 91 ? 5.099 0.668 -1.561 1.00 96.00 91 LEU A N 1
ATOM 675 C CA . LEU A 1 91 ? 4.292 -0.154 -0.660 1.00 96.00 91 LEU A CA 1
ATOM 676 C C . LEU A 1 91 ? 4.935 -0.276 0.730 1.00 96.00 91 LEU A C 1
ATOM 678 O O . LEU A 1 91 ? 4.245 -0.150 1.743 1.00 96.00 91 LEU A O 1
ATOM 682 N N . ALA A 1 92 ? 6.250 -0.493 0.797 1.00 95.00 92 ALA A N 1
ATOM 683 C CA . ALA A 1 92 ? 6.977 -0.552 2.063 1.00 95.00 92 ALA A CA 1
ATOM 684 C C . ALA A 1 92 ? 6.921 0.786 2.826 1.00 95.00 92 ALA A C 1
ATOM 686 O O . ALA A 1 92 ? 6.705 0.798 4.043 1.00 95.00 92 ALA A O 1
ATOM 687 N N . ALA A 1 93 ? 7.054 1.912 2.117 1.00 95.62 93 ALA A N 1
ATOM 688 C CA . ALA A 1 93 ? 6.958 3.246 2.702 1.00 95.62 93 ALA A CA 1
ATOM 689 C C . ALA A 1 93 ? 5.543 3.543 3.230 1.00 95.62 93 ALA A C 1
ATOM 691 O O . ALA A 1 93 ? 5.404 4.021 4.357 1.00 95.62 93 ALA A O 1
ATOM 692 N N . PHE A 1 94 ? 4.494 3.191 2.480 1.00 97.44 94 PHE A N 1
ATOM 693 C CA . PHE A 1 94 ? 3.103 3.366 2.912 1.00 97.44 94 PHE A CA 1
ATOM 694 C C . PHE A 1 94 ? 2.770 2.513 4.139 1.00 97.44 94 PHE A C 1
ATOM 696 O O . PHE A 1 94 ? 2.209 3.027 5.103 1.00 97.44 94 PHE A O 1
ATOM 703 N N . LYS A 1 95 ? 3.202 1.244 4.172 1.00 96.88 95 LYS A N 1
ATOM 704 C CA . LYS A 1 95 ? 3.046 0.376 5.355 1.00 96.88 95 LYS A CA 1
ATOM 705 C C . LYS A 1 95 ? 3.750 0.945 6.586 1.00 96.88 95 LYS A C 1
ATOM 707 O O . LYS A 1 95 ? 3.184 0.941 7.677 1.00 96.88 95 LYS A O 1
ATOM 712 N N . SER A 1 96 ? 4.960 1.471 6.406 1.00 96.44 96 SER A N 1
ATOM 713 C CA . SER A 1 96 ? 5.714 2.117 7.487 1.00 96.44 96 SER A CA 1
ATOM 714 C C . SER A 1 96 ? 5.001 3.370 7.997 1.00 96.44 96 SER A C 1
ATOM 716 O O . SER A 1 96 ? 4.888 3.570 9.205 1.00 96.44 96 SER A O 1
ATOM 718 N N . ARG A 1 97 ? 4.461 4.194 7.091 1.00 96.75 97 ARG A N 1
ATOM 719 C CA . ARG A 1 97 ? 3.695 5.388 7.458 1.00 96.75 97 ARG A CA 1
ATOM 720 C C . ARG A 1 97 ? 2.401 5.045 8.185 1.00 96.75 97 ARG A C 1
ATOM 722 O O . ARG A 1 97 ? 2.132 5.658 9.213 1.00 96.75 97 ARG A O 1
ATOM 729 N N . ARG A 1 98 ? 1.647 4.054 7.699 1.00 95.75 98 ARG A N 1
ATOM 730 C CA . ARG A 1 98 ? 0.453 3.534 8.378 1.00 95.75 98 ARG A CA 1
ATOM 731 C C . ARG A 1 98 ? 0.784 3.142 9.812 1.00 95.75 98 ARG A C 1
ATOM 733 O O . ARG A 1 98 ? 0.086 3.555 10.724 1.00 95.75 98 ARG A O 1
ATOM 740 N N . MET A 1 99 ? 1.869 2.392 10.019 1.00 93.81 99 MET A N 1
ATOM 741 C CA . MET A 1 99 ? 2.297 1.993 11.361 1.00 93.81 99 MET A CA 1
ATOM 742 C C . MET A 1 99 ? 2.583 3.207 12.250 1.00 93.81 99 MET A C 1
ATOM 744 O O . MET A 1 99 ? 2.118 3.249 13.381 1.00 93.81 99 MET A O 1
ATOM 748 N N . ALA A 1 100 ? 3.286 4.217 11.729 1.00 93.81 100 ALA A N 1
ATOM 749 C CA . ALA A 1 100 ? 3.559 5.445 12.473 1.00 93.81 100 ALA A CA 1
ATOM 750 C C . ALA A 1 100 ? 2.274 6.202 12.862 1.00 93.81 100 ALA A C 1
ATOM 752 O O . ALA A 1 100 ? 2.189 6.734 13.967 1.00 93.81 100 ALA A O 1
ATOM 753 N N . LEU A 1 101 ? 1.274 6.235 11.974 1.00 93.06 101 LEU A N 1
ATOM 754 C CA . LEU A 1 101 ? -0.035 6.828 12.260 1.00 93.06 101 LEU A CA 1
ATOM 755 C C . LEU A 1 101 ? -0.766 6.035 13.348 1.00 93.06 101 LEU A C 1
ATOM 757 O O . LEU A 1 101 ? -1.152 6.619 14.349 1.00 93.06 101 LEU A O 1
ATOM 761 N N . VAL A 1 102 ? -0.829 4.706 13.223 1.00 89.81 102 VAL A N 1
ATOM 762 C CA . VAL A 1 102 ? -1.425 3.818 14.237 1.00 89.81 102 VAL A CA 1
ATOM 763 C C . VAL A 1 102 ? -0.787 4.017 15.612 1.00 89.81 102 VAL A C 1
ATOM 765 O O . VAL A 1 102 ? -1.492 4.065 16.611 1.00 89.81 102 VAL A O 1
ATOM 768 N N . THR A 1 103 ? 0.540 4.158 15.682 1.00 88.75 103 THR A N 1
ATOM 769 C CA . THR A 1 103 ? 1.235 4.395 16.959 1.00 88.75 103 THR A CA 1
ATOM 770 C C . THR A 1 103 ? 0.986 5.781 17.550 1.00 88.75 103 THR A C 1
ATOM 772 O O . THR A 1 103 ? 1.232 5.977 18.736 1.00 88.75 103 THR A O 1
ATOM 775 N N . ALA A 1 104 ? 0.561 6.746 16.732 1.00 88.44 104 ALA A N 1
ATOM 776 C CA . ALA A 1 104 ? 0.269 8.110 17.163 1.00 88.44 104 ALA A CA 1
ATOM 777 C C . ALA A 1 104 ? -1.214 8.319 17.519 1.00 88.44 104 ALA A C 1
ATOM 779 O O . ALA A 1 104 ? -1.526 9.258 18.249 1.00 88.44 104 ALA A O 1
ATOM 780 N N . THR A 1 105 ? -2.110 7.476 17.003 1.00 86.88 105 THR A N 1
ATOM 781 C CA . THR A 1 105 ? -3.554 7.526 17.257 1.00 86.88 105 THR A CA 1
ATOM 782 C C . THR A 1 105 ? -3.903 6.911 18.614 1.00 86.88 105 THR A C 1
ATOM 784 O O . THR A 1 105 ? -3.277 5.946 19.058 1.00 86.88 105 THR A O 1
ATOM 787 N N . ASP A 1 106 ? -4.922 7.461 19.279 1.00 85.94 106 ASP A N 1
ATOM 788 C CA . ASP A 1 106 ? -5.426 6.908 20.534 1.00 85.94 106 ASP A CA 1
ATOM 789 C C . ASP A 1 106 ? -5.953 5.473 20.345 1.00 85.94 106 ASP A C 1
ATOM 791 O O . ASP A 1 106 ? -6.524 5.118 19.310 1.00 85.94 106 ASP A O 1
ATOM 795 N N . SER A 1 107 ? -5.779 4.629 21.364 1.00 83.19 107 SER A N 1
ATOM 796 C CA . SER A 1 107 ? -6.142 3.208 21.279 1.00 83.19 107 SER A CA 1
ATOM 797 C C . SER A 1 107 ? -7.638 2.996 21.036 1.00 83.19 107 SER A C 1
ATOM 799 O O . SER A 1 107 ? -8.012 2.045 20.350 1.00 83.19 107 SER A O 1
ATOM 801 N N . LYS A 1 108 ? -8.500 3.879 21.554 1.00 83.00 108 LYS A N 1
ATOM 802 C CA . LYS A 1 108 ? -9.947 3.797 21.341 1.00 83.00 108 LYS A CA 1
ATOM 803 C C . LYS A 1 108 ? -10.319 4.170 19.909 1.00 83.00 108 LYS A C 1
ATOM 805 O O . LYS A 1 108 ? -11.050 3.424 19.266 1.00 83.00 108 LYS A O 1
ATOM 810 N N . GLU A 1 109 ? -9.774 5.273 19.398 1.00 85.06 109 GLU A N 1
ATOM 811 C CA . GLU A 1 109 ? -9.995 5.710 18.012 1.00 85.06 109 GLU A CA 1
ATOM 812 C C . GLU A 1 109 ? -9.528 4.643 17.011 1.00 85.06 109 GLU A C 1
ATOM 814 O O . GLU A 1 109 ? -10.215 4.356 16.030 1.00 85.06 109 GLU A O 1
ATOM 819 N N . MET A 1 110 ? -8.407 3.978 17.305 1.00 86.25 110 MET A N 1
ATOM 820 C CA . MET A 1 110 ? -7.919 2.839 16.528 1.00 86.25 110 MET A CA 1
ATOM 821 C C . MET A 1 110 ? -8.874 1.645 16.533 1.00 86.25 110 MET A C 1
ATOM 823 O O . MET A 1 110 ? -9.091 1.018 15.495 1.00 86.25 110 MET A O 1
ATOM 827 N N . LEU A 1 111 ? -9.428 1.293 17.694 1.00 86.00 111 LEU A N 1
ATOM 828 C CA . LEU A 1 111 ? -10.376 0.186 17.795 1.00 86.00 111 LEU A CA 1
ATOM 829 C C . LEU A 1 111 ? -11.683 0.512 17.065 1.00 86.00 111 LEU A C 1
ATOM 831 O O . LEU A 1 111 ? -12.185 -0.341 16.336 1.00 86.00 111 LEU A O 1
ATOM 835 N N . ASP A 1 112 ? -12.191 1.740 17.190 1.00 87.88 112 ASP A N 1
ATOM 836 C CA . ASP A 1 112 ? -13.381 2.203 16.467 1.00 87.88 112 ASP A CA 1
ATOM 837 C C . ASP A 1 112 ? -13.162 2.159 14.943 1.00 87.88 112 ASP A C 1
ATOM 839 O O . ASP A 1 112 ? -14.030 1.688 14.197 1.00 87.88 112 ASP A O 1
ATOM 843 N N . TYR A 1 113 ? -11.975 2.567 14.477 1.00 89.00 113 TYR A N 1
ATOM 844 C CA . TYR A 1 113 ? -11.564 2.429 13.080 1.00 89.00 113 TYR A CA 1
ATOM 845 C C . TYR A 1 113 ? -11.626 0.968 12.605 1.00 89.00 113 TYR A C 1
ATOM 847 O O . TYR A 1 113 ? -12.303 0.663 11.621 1.00 89.00 113 TYR A O 1
ATOM 855 N N . GLU A 1 114 ? -10.961 0.052 13.314 1.00 89.19 114 GLU A N 1
ATOM 856 C CA . GLU A 1 114 ? -10.888 -1.365 12.933 1.00 89.19 114 GLU A CA 1
ATOM 857 C C . GLU A 1 114 ? -12.253 -2.073 13.030 1.00 89.19 114 GLU A C 1
ATOM 859 O O . GLU A 1 114 ? -12.546 -2.945 12.211 1.00 89.19 114 GLU A O 1
ATOM 864 N N . ILE A 1 115 ? -13.124 -1.679 13.970 1.00 90.62 115 ILE A N 1
ATOM 865 C CA . ILE A 1 115 ? -14.509 -2.172 14.050 1.00 90.62 115 ILE A CA 1
ATOM 866 C C . ILE A 1 115 ? -15.282 -1.778 12.796 1.00 90.62 115 ILE A C 1
ATOM 868 O O . ILE A 1 115 ? -15.926 -2.629 12.182 1.00 90.62 115 ILE A O 1
ATOM 872 N N . ARG A 1 116 ? -15.207 -0.507 12.388 1.00 93.31 116 ARG A N 1
ATOM 873 C CA . ARG A 1 116 ? -15.870 -0.031 11.169 1.00 93.31 116 ARG A CA 1
ATOM 874 C C . ARG A 1 116 ? -15.369 -0.794 9.941 1.00 93.31 116 ARG A C 1
ATOM 876 O O . ARG A 1 116 ? -16.193 -1.263 9.163 1.00 93.31 116 ARG A O 1
ATOM 883 N N . LYS A 1 117 ? -14.054 -1.008 9.812 1.00 92.12 117 LYS A N 1
ATOM 884 C CA . LYS A 1 117 ? -13.476 -1.820 8.724 1.00 92.12 117 LYS A CA 1
ATOM 885 C C . LYS A 1 117 ? -13.972 -3.267 8.738 1.00 92.12 117 LYS A C 1
ATOM 887 O O . LYS A 1 117 ? -14.255 -3.813 7.676 1.00 92.12 117 LYS A O 1
ATOM 892 N N . ALA A 1 118 ? -14.077 -3.888 9.912 1.00 90.50 118 ALA A N 1
ATOM 893 C CA . ALA A 1 118 ? -14.594 -5.248 10.039 1.00 90.50 118 ALA A CA 1
ATOM 894 C C . ALA A 1 118 ? -16.074 -5.330 9.625 1.00 90.50 118 ALA A C 1
ATOM 896 O O . ALA A 1 118 ? -16.451 -6.238 8.893 1.00 90.50 118 ALA A O 1
ATOM 897 N N . ILE A 1 119 ? -16.891 -4.341 10.006 1.00 91.88 119 ILE A N 1
ATOM 898 C CA . ILE A 1 119 ? -18.300 -4.249 9.591 1.00 91.88 119 ILE A CA 1
ATOM 899 C C . ILE A 1 119 ? -18.423 -4.047 8.074 1.00 91.88 119 ILE A C 1
ATOM 901 O O . ILE A 1 119 ? -19.220 -4.733 7.441 1.00 91.88 119 ILE A O 1
ATOM 905 N N . GLU A 1 120 ? -17.631 -3.145 7.484 1.00 91.56 120 GLU A N 1
ATOM 906 C CA . GLU A 1 120 ? -17.589 -2.923 6.028 1.00 91.56 120 GLU A CA 1
ATOM 907 C C . GLU A 1 120 ? -17.225 -4.193 5.248 1.00 91.56 120 GLU A C 1
ATOM 909 O O . GLU A 1 120 ? -17.679 -4.376 4.122 1.00 91.56 120 GLU A O 1
ATOM 914 N N . ALA A 1 121 ? -16.405 -5.062 5.841 1.00 91.81 121 ALA A N 1
ATOM 915 C CA . ALA A 1 121 ? -15.985 -6.334 5.263 1.00 91.81 121 ALA A CA 1
ATOM 916 C C . ALA A 1 121 ? -16.926 -7.509 5.595 1.00 91.81 121 ALA A C 1
ATOM 918 O O . ALA A 1 121 ? -16.592 -8.646 5.270 1.00 91.81 121 ALA A O 1
ATOM 919 N N . GLU A 1 122 ? -18.058 -7.253 6.261 1.00 92.12 122 GLU A N 1
ATOM 920 C CA . GLU A 1 122 ? -18.991 -8.273 6.772 1.00 92.12 122 GLU A CA 1
ATOM 921 C C . GLU A 1 122 ? -18.343 -9.287 7.744 1.00 92.12 122 GLU A C 1
ATOM 923 O O . GLU A 1 122 ? -18.883 -10.360 8.016 1.00 92.12 122 GLU A O 1
ATOM 928 N N . ASP A 1 123 ? -17.201 -8.930 8.338 1.00 94.19 123 ASP A N 1
ATOM 929 C CA . ASP A 1 123 ? -16.494 -9.708 9.357 1.00 94.19 123 ASP A CA 1
ATOM 930 C C . ASP A 1 123 ? -17.042 -9.368 10.754 1.00 94.19 123 ASP A C 1
ATOM 932 O O . ASP A 1 123 ? -16.420 -8.696 11.588 1.00 94.19 123 ASP A O 1
ATOM 936 N N . PHE A 1 124 ? -18.281 -9.799 10.996 1.00 90.31 124 PHE A N 1
ATOM 937 C CA . PHE A 1 124 ? -19.000 -9.496 12.235 1.00 90.31 124 PHE A CA 1
ATOM 938 C C . PHE A 1 124 ? -18.374 -10.154 13.471 1.00 90.31 124 PHE A C 1
ATOM 940 O O . PHE A 1 124 ? -18.485 -9.611 14.572 1.00 90.31 124 PHE A O 1
ATOM 947 N N . GLU A 1 125 ? -17.701 -11.295 13.303 1.00 91.50 125 GLU A N 1
ATOM 948 C CA . GLU A 1 125 ? -16.998 -11.978 14.391 1.00 91.50 125 GLU A CA 1
ATOM 949 C C . GLU A 1 125 ? -15.834 -11.120 14.893 1.00 91.50 125 GLU A C 1
ATOM 951 O O . GLU A 1 125 ? -15.747 -10.812 16.088 1.00 91.50 125 GLU A O 1
ATOM 956 N N . ARG A 1 126 ? -14.992 -10.629 13.977 1.00 90.50 126 ARG A N 1
ATOM 957 C CA . ARG A 1 126 ? -13.905 -9.715 14.326 1.00 90.50 126 ARG A CA 1
ATOM 958 C C . ARG A 1 126 ? -14.425 -8.410 14.921 1.00 90.50 126 ARG A C 1
ATOM 960 O O . ARG A 1 126 ? -13.865 -7.935 15.910 1.00 90.50 126 ARG A O 1
ATOM 967 N N . ALA A 1 127 ? -15.502 -7.847 14.370 1.00 89.81 127 ALA A N 1
ATOM 968 C CA . ALA A 1 127 ? -16.118 -6.635 14.909 1.00 89.81 127 ALA A CA 1
ATOM 969 C C . ALA A 1 127 ? -16.589 -6.824 16.366 1.00 89.81 127 ALA A C 1
ATOM 971 O O . ALA A 1 127 ? -16.358 -5.953 17.207 1.00 89.81 127 ALA A O 1
ATOM 972 N N . ALA A 1 128 ? -17.197 -7.971 16.690 1.00 88.00 128 ALA A N 1
ATOM 973 C CA . ALA A 1 128 ? -17.648 -8.288 18.045 1.00 88.00 128 ALA A CA 1
ATOM 974 C C . ALA A 1 128 ? -16.480 -8.420 19.039 1.00 88.00 128 ALA A C 1
ATOM 976 O O . ALA A 1 128 ? -16.544 -7.850 20.130 1.00 88.00 128 ALA A O 1
ATOM 977 N N . ILE A 1 129 ? -15.393 -9.097 18.644 1.00 91.12 129 ILE A N 1
ATOM 978 C CA . ILE A 1 129 ? -14.173 -9.240 19.461 1.00 91.12 129 ILE A CA 1
ATOM 979 C C . ILE A 1 129 ? -13.533 -7.875 19.747 1.00 91.12 129 ILE A C 1
ATOM 981 O O . ILE A 1 129 ? -13.071 -7.609 20.855 1.00 91.12 129 ILE A O 1
ATOM 985 N N . LEU A 1 130 ? -13.479 -6.991 18.750 1.00 88.69 130 LEU A N 1
ATOM 986 C CA . LEU A 1 130 ? -12.918 -5.652 18.932 1.00 88.69 130 LEU A CA 1
ATOM 987 C C . LEU A 1 130 ? -13.803 -4.789 19.842 1.00 88.69 130 LEU A C 1
ATOM 989 O O . LEU A 1 130 ? -13.287 -4.063 20.690 1.00 88.69 130 LEU A O 1
ATOM 993 N N . LYS A 1 131 ? -15.129 -4.915 19.726 1.00 87.25 131 LYS A N 1
ATOM 994 C CA . LYS A 1 131 ? -16.082 -4.189 20.571 1.00 87.25 131 LYS A CA 1
ATOM 995 C C . LYS A 1 131 ? -15.999 -4.602 22.042 1.00 87.25 131 LYS A C 1
ATOM 997 O O . LYS A 1 131 ? -16.071 -3.729 22.903 1.00 87.25 131 LYS A O 1
ATOM 1002 N N . SER A 1 132 ? -15.813 -5.891 22.341 1.00 86.69 132 SER A N 1
ATOM 1003 C CA . SER A 1 132 ? -15.655 -6.344 23.731 1.00 86.69 132 SER A CA 1
ATOM 1004 C C . SER A 1 132 ? -14.396 -5.757 24.373 1.00 86.69 132 SER A C 1
ATOM 1006 O O . SER A 1 132 ? -14.442 -5.303 25.508 1.00 86.69 132 SER A O 1
ATOM 1008 N N . ARG A 1 133 ? -13.297 -5.638 23.616 1.00 83.50 133 ARG A N 1
ATOM 1009 C CA . ARG A 1 133 ? -12.053 -5.014 24.100 1.00 83.50 133 ARG A CA 1
ATOM 1010 C C . ARG A 1 133 ? -12.219 -3.544 24.476 1.00 83.50 133 ARG A C 1
ATOM 1012 O O . ARG A 1 133 ? -11.584 -3.103 25.425 1.00 83.50 133 ARG A O 1
ATOM 1019 N N . ILE A 1 134 ? -13.058 -2.792 23.759 1.00 81.62 134 ILE A N 1
ATOM 1020 C CA . ILE A 1 134 ? -13.386 -1.408 24.138 1.00 81.62 134 ILE A CA 1
ATOM 1021 C C . ILE A 1 134 ? -14.147 -1.383 25.468 1.00 81.62 134 ILE A C 1
ATOM 1023 O O . ILE A 1 134 ? -13.895 -0.515 26.299 1.00 81.62 134 ILE A O 1
ATOM 1027 N N . GLN A 1 135 ? -15.079 -2.319 25.665 1.00 78.81 135 GLN A N 1
ATOM 1028 C CA . GLN A 1 135 ? -15.879 -2.407 26.889 1.00 78.81 135 GLN A CA 1
ATOM 1029 C C . GLN A 1 135 ? -15.021 -2.794 28.100 1.00 78.81 135 GLN A C 1
ATOM 1031 O O . GLN A 1 135 ? -15.176 -2.191 29.154 1.00 78.81 135 GLN A O 1
ATOM 1036 N N . ASP A 1 136 ? -14.062 -3.705 27.925 1.00 76.69 136 ASP A N 1
ATOM 1037 C CA . ASP A 1 136 ? -13.131 -4.133 28.980 1.00 76.69 136 ASP A CA 1
ATOM 1038 C C . ASP A 1 136 ? -12.113 -3.041 29.381 1.00 76.69 136 ASP A C 1
ATOM 1040 O O . ASP A 1 136 ? -11.467 -3.140 30.423 1.00 76.69 136 ASP A O 1
ATOM 1044 N N . GLN A 1 137 ? -11.943 -2.002 28.555 1.00 67.12 137 GLN A N 1
ATOM 1045 C CA . GLN A 1 137 ? -11.038 -0.870 28.798 1.00 67.12 137 GLN A CA 1
ATOM 1046 C C . GLN A 1 137 ? -11.733 0.356 29.417 1.00 67.12 137 GLN A C 1
ATOM 1048 O O . GLN A 1 137 ? -11.065 1.354 29.698 1.00 67.12 137 GLN A O 1
ATOM 1053 N N . GLN A 1 138 ? -13.052 0.311 29.632 1.00 58.28 138 GLN A N 1
ATOM 1054 C CA . GLN A 1 138 ? -13.803 1.367 30.316 1.00 58.28 138 GLN A CA 1
ATOM 1055 C C . GLN A 1 138 ? -13.973 0.998 31.805 1.00 58.28 138 GLN A C 1
ATOM 1057 O O . GLN A 1 138 ? -14.438 -0.106 32.081 1.00 58.28 138 GLN A O 1
ATOM 1062 N N . PRO A 1 139 ? -13.558 1.862 32.756 1.00 51.69 139 PRO A N 1
ATOM 1063 C CA . PRO A 1 139 ? -13.677 1.598 34.193 1.00 51.69 139 PRO A CA 1
ATOM 1064 C C . PRO A 1 139 ? -15.126 1.575 34.694 1.00 51.69 139 PRO A C 1
ATOM 1066 O O . PRO A 1 139 ? -15.979 2.275 34.098 1.00 51.69 139 PRO A O 1
#

Organism: NCBI:txid406547

Secondary structure (DSSP, 8-state):
-----B-TTT--B-TTPPTT-SS-HHHHHHHHHHT--SHHHHHHHHHHHHHHHHHHHHHHHH--SPPPPPTT-TTT---HHHHHHHHHHHHHHHHHHHHHHHHHS-HHHHHHHHHHHHHHTT-HHHHHHHHHHHHHT--

Radius of gyration: 20.17 Å; chains: 1; bounding box: 49×28×60 Å

Foldseek 3Di:
DPPCQAQPVPRHDLQLPAPPHSHHLLRVLLVVLVPDDDLVSLVVLLVVLVVVLVVLVVVCVVCVDWPDDPPPCNSPDPTSVSVNVSSVSNNVNSVVSSVVNLVVDDPLVVLVVVLVVCVVVVVVVVNVVSVVVNVVPDD